Protein AF-A0AAD3R3W1-F1 (afdb_monomer_lite)

Organism: Lates japonicus (NCBI:txid270547)

pLDDT: mean 95.37, std 3.93, range [71.88, 98.06]

Secondary structure (DSSP, 8-state):
--HHHHHHHHHT-TTT-----TTTS---HHHHHHHHHHHHHHHHHHHSTT-TTPPPP-TT--

InterPro domains:
  IPR001164 Arf GTPase activating protein [PF01412] (1-57)
  IPR001164 Arf GTPase activating protein [PS50115] (1-62)
  IPR001164 Arf GTPase activating protein [SM00105] (1-62)
  IPR037278 ARFGAP/RecO-like zinc finger [SSF57863] (1-58)
  IPR038508 ArfGAP domain superfamily [G3DSA:1.10.220.150] (1-62)
  IPR051282 Arf-GAP with GTPase, ANK repeat and PH domain-containing protein [PTHR45819] (1-62)

Radius of gyration: 13.44 Å; chains: 1; bounding box: 26×29×31 Å

Foldseek 3Di:
DDPVVLVVQVVVPPVRDDDDDPPPDDDDPVNVVVCVVCPPVNVCCPPVVPQVPHDDDDPPRD

Structure (mmCIF, N/CA/C/O backbone):
data_AF-A0AAD3R3W1-F1
#
_entry.id   AF-A0AAD3R3W1-F1
#
loop_
_atom_site.group_PDB
_atom_site.id
_atom_site.type_symbol
_atom_site.label_atom_id
_atom_site.label_alt_id
_atom_site.label_comp_id
_atom_site.label_asym_id
_atom_site.label_entity_id
_atom_site.label_seq_id
_atom_site.pdbx_PDB_ins_code
_atom_site.Cartn_x
_atom_site.Cartn_y
_atom_site.Cartn_z
_atom_site.occupancy
_atom_site.B_iso_or_equiv
_atom_site.auth_seq_id
_atom_site.auth_comp_id
_atom_site.auth_asym_id
_atom_site.auth_atom_id
_atom_site.pdbx_PDB_model_num
ATOM 1 N N . MET A 1 1 ? -3.471 1.176 -2.450 1.00 94.38 1 MET A N 1
ATOM 2 C CA . MET A 1 1 ? -3.019 2.317 -1.622 1.00 94.38 1 MET A CA 1
ATOM 3 C C . MET A 1 1 ? -2.901 3.536 -2.525 1.00 94.38 1 MET A C 1
ATOM 5 O O . MET A 1 1 ? -2.402 3.370 -3.630 1.00 94.38 1 MET A O 1
ATOM 9 N N . CYS A 1 2 ? -3.392 4.708 -2.113 1.00 96.69 2 CYS A N 1
ATOM 10 C CA . CYS A 1 2 ? -3.286 5.939 -2.910 1.00 96.69 2 CYS A CA 1
ATOM 11 C C . CYS A 1 2 ? -1.890 6.579 -2.787 1.00 96.69 2 CYS A C 1
ATOM 13 O O . CYS A 1 2 ? -1.069 6.142 -1.977 1.00 96.69 2 CYS A O 1
ATOM 15 N N . ILE A 1 3 ? -1.630 7.626 -3.578 1.00 96.25 3 ILE A N 1
ATOM 16 C CA . ILE A 1 3 ? -0.350 8.352 -3.581 1.00 96.25 3 ILE A CA 1
ATOM 17 C C . ILE A 1 3 ? -0.026 8.901 -2.186 1.00 96.25 3 ILE A C 1
ATOM 19 O O . ILE A 1 3 ? 1.080 8.683 -1.694 1.00 96.25 3 ILE A O 1
ATOM 23 N N . GLU A 1 4 ? -0.994 9.526 -1.523 1.00 95.81 4 GLU A N 1
ATOM 24 C CA . GLU A 1 4 ? -0.819 10.135 -0.202 1.00 95.81 4 GLU A CA 1
ATOM 25 C C . GLU A 1 4 ? -0.453 9.112 0.880 1.00 95.81 4 GLU A C 1
ATOM 27 O O . GLU A 1 4 ? 0.625 9.199 1.473 1.00 95.81 4 GLU A O 1
ATOM 32 N N . CYS A 1 5 ? -1.267 8.065 1.065 1.00 96.94 5 CYS A N 1
ATOM 33 C CA . CYS A 1 5 ? -0.956 6.992 2.013 1.00 96.94 5 CYS A CA 1
ATOM 34 C C . CYS A 1 5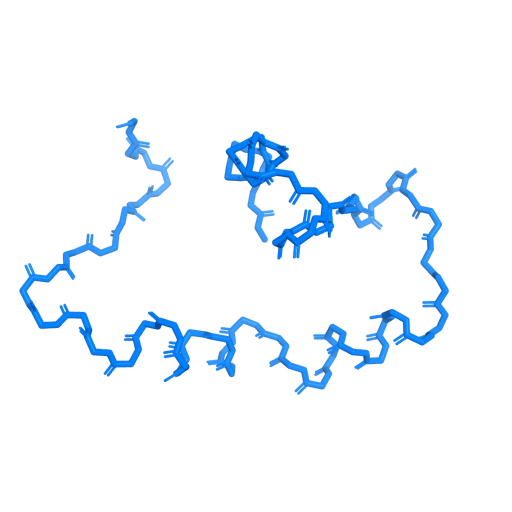 ? 0.392 6.330 1.696 1.00 96.94 5 CYS A C 1
ATOM 36 O O . CYS A 1 5 ? 1.145 5.972 2.599 1.00 96.94 5 CYS A O 1
ATOM 38 N N . SER A 1 6 ? 0.742 6.204 0.411 1.00 97.62 6 SER A N 1
ATOM 39 C CA . SER A 1 6 ? 2.039 5.661 0.015 1.00 97.62 6 SER A CA 1
ATOM 40 C C . SER A 1 6 ? 3.208 6.539 0.487 1.00 97.62 6 SER A C 1
ATOM 42 O O . SER A 1 6 ? 4.277 6.014 0.803 1.00 97.62 6 SER A O 1
ATOM 44 N N . GLY A 1 7 ? 3.029 7.862 0.558 1.00 96.94 7 GLY A N 1
ATOM 45 C CA . GLY A 1 7 ? 3.996 8.794 1.141 1.00 96.94 7 GLY A CA 1
ATOM 46 C C . GLY A 1 7 ? 4.188 8.549 2.638 1.00 96.94 7 GLY A C 1
ATOM 47 O O . GLY A 1 7 ? 5.319 8.382 3.090 1.00 96.94 7 GLY A O 1
ATOM 48 N N . ILE A 1 8 ? 3.087 8.400 3.381 1.00 97.12 8 ILE A N 1
ATOM 49 C CA . ILE A 1 8 ? 3.108 8.057 4.814 1.00 97.12 8 ILE A CA 1
ATOM 50 C C . ILE A 1 8 ? 3.859 6.735 5.040 1.00 97.12 8 ILE A C 1
ATOM 52 O O . ILE A 1 8 ? 4.770 6.669 5.863 1.00 97.12 8 ILE A O 1
ATOM 56 N N . HIS A 1 9 ? 3.560 5.699 4.251 1.00 98.06 9 HIS A N 1
ATOM 57 C CA . HIS A 1 9 ? 4.221 4.395 4.351 1.00 98.06 9 HIS A CA 1
ATOM 58 C C . HIS A 1 9 ? 5.729 4.437 4.059 1.00 98.06 9 HIS A C 1
ATOM 60 O O . HIS A 1 9 ? 6.475 3.636 4.620 1.00 98.06 9 HIS A O 1
ATOM 66 N N . ARG A 1 10 ? 6.205 5.353 3.202 1.00 98.00 10 ARG A N 1
ATOM 67 C CA . ARG A 1 10 ? 7.651 5.535 2.972 1.00 98.00 10 ARG A CA 1
ATOM 68 C C . ARG A 1 10 ? 8.355 6.076 4.215 1.00 98.00 10 ARG A C 1
ATOM 70 O O . ARG A 1 10 ? 9.460 5.626 4.508 1.00 98.00 10 ARG A O 1
ATOM 77 N N . ASN A 1 11 ? 7.699 6.959 4.969 1.00 97.88 11 ASN A N 1
ATOM 78 C CA . ASN A 1 11 ? 8.243 7.527 6.206 1.00 97.88 11 ASN A CA 1
ATOM 79 C C . ASN A 1 11 ? 8.356 6.497 7.345 1.00 97.88 11 ASN A C 1
ATOM 81 O O . ASN A 1 11 ? 9.160 6.691 8.251 1.00 97.88 11 ASN A O 1
ATOM 85 N N . LEU A 1 12 ? 7.610 5.385 7.288 1.00 98.06 12 LEU A N 1
ATOM 86 C CA . LEU A 1 12 ? 7.733 4.275 8.248 1.00 98.06 12 LEU A CA 1
ATOM 87 C C . LEU A 1 12 ? 9.039 3.478 8.079 1.00 98.06 12 LEU A C 1
ATOM 89 O O . LEU A 1 12 ? 9.511 2.840 9.017 1.00 98.06 12 LEU A O 1
ATOM 93 N N . GLY A 1 13 ? 9.631 3.501 6.882 1.00 97.94 13 GLY A N 1
ATOM 94 C CA . GLY A 1 13 ? 10.845 2.759 6.552 1.00 97.94 13 GLY A CA 1
ATOM 95 C C . GLY A 1 13 ? 10.610 1.330 6.037 1.00 97.94 13 GLY A C 1
ATOM 96 O O . GLY A 1 13 ? 9.595 0.678 6.286 1.00 97.94 13 GLY A O 1
ATOM 97 N N . THR A 1 14 ? 11.609 0.814 5.313 1.00 98.00 14 THR A N 1
ATOM 98 C CA . THR A 1 14 ? 11.530 -0.431 4.515 1.00 98.00 14 THR A CA 1
ATOM 99 C C . THR A 1 14 ? 11.491 -1.728 5.323 1.00 98.00 14 THR A C 1
ATOM 101 O O . THR A 1 14 ? 11.229 -2.794 4.758 1.00 98.00 14 THR A O 1
ATOM 104 N N . HIS A 1 15 ? 11.769 -1.644 6.623 1.00 97.44 15 HIS A N 1
ATOM 105 C CA . HIS A 1 15 ? 11.634 -2.748 7.569 1.00 97.44 15 HIS A CA 1
ATOM 106 C C . HIS A 1 15 ? 10.166 -3.008 7.941 1.00 97.44 15 HIS A C 1
ATOM 108 O O . HIS A 1 15 ? 9.841 -4.126 8.323 1.00 97.44 15 HIS A O 1
ATOM 114 N N . LEU A 1 16 ? 9.289 -2.008 7.777 1.00 97.56 16 L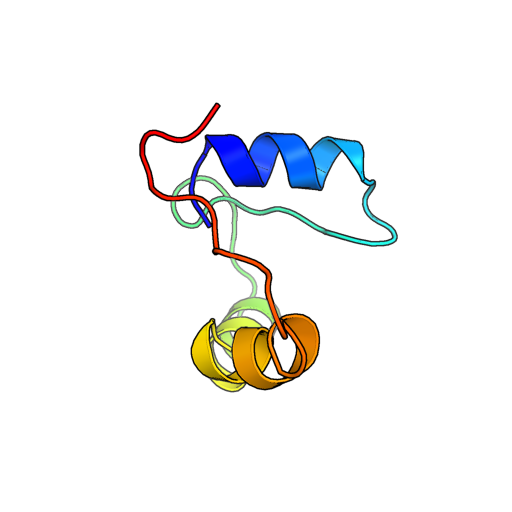EU A N 1
ATOM 115 C CA . LEU A 1 16 ? 7.846 -2.128 7.999 1.00 97.56 16 LEU A CA 1
ATOM 116 C C . LEU A 1 16 ? 7.073 -2.189 6.685 1.00 97.56 16 LEU A C 1
ATOM 118 O O . LEU A 1 16 ? 6.245 -3.073 6.490 1.00 97.56 16 LEU A O 1
ATOM 122 N N . SER A 1 17 ? 7.343 -1.258 5.769 1.00 97.69 17 SER A N 1
ATOM 123 C CA . SER A 1 17 ? 6.595 -1.143 4.520 1.00 97.69 17 SER A CA 1
ATOM 124 C C . SER A 1 17 ? 7.527 -0.880 3.347 1.00 97.69 17 SER A C 1
ATOM 126 O O . SER A 1 17 ? 8.286 0.089 3.326 1.00 97.69 17 SER A O 1
ATOM 128 N N . ARG A 1 18 ? 7.450 -1.731 2.323 1.00 96.88 18 ARG A N 1
ATOM 129 C CA . ARG A 1 18 ? 8.160 -1.543 1.052 1.00 96.88 18 ARG A CA 1
ATOM 130 C C . ARG A 1 18 ? 7.158 -1.113 -0.006 1.00 96.88 18 ARG A C 1
ATOM 132 O O . ARG A 1 18 ? 6.310 -1.899 -0.411 1.00 96.88 18 ARG A O 1
ATOM 139 N N . VAL A 1 19 ? 7.249 0.143 -0.432 1.00 97.31 19 VAL A N 1
ATOM 140 C CA . VAL A 1 19 ? 6.290 0.743 -1.365 1.00 97.31 19 VAL A CA 1
ATOM 141 C C . VAL A 1 19 ? 6.780 0.615 -2.810 1.00 97.31 19 VAL A C 1
ATOM 143 O O . VAL A 1 19 ? 7.965 0.823 -3.088 1.00 97.31 19 VAL A O 1
ATOM 146 N N . ARG A 1 20 ? 5.857 0.277 -3.717 1.00 97.06 20 ARG A N 1
ATOM 147 C CA . ARG A 1 20 ? 6.046 0.195 -5.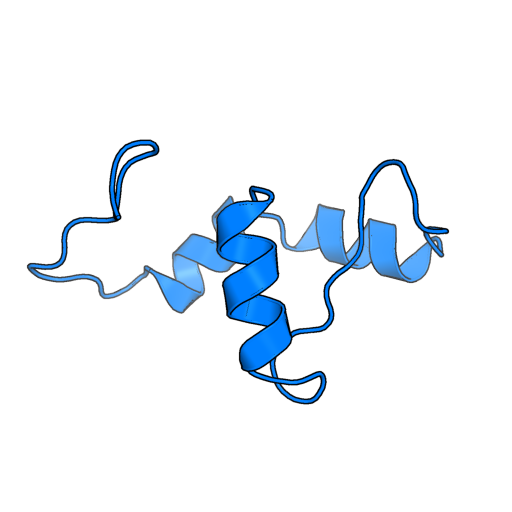172 1.00 97.06 20 ARG A CA 1
ATOM 148 C C . ARG A 1 20 ? 4.863 0.846 -5.895 1.00 97.06 20 ARG A C 1
ATOM 150 O O . ARG A 1 20 ? 3.737 0.779 -5.401 1.00 97.06 20 ARG A O 1
ATOM 157 N N . SER A 1 21 ? 5.126 1.479 -7.030 1.00 97.19 21 SER A N 1
ATOM 158 C CA . SER A 1 21 ? 4.137 1.940 -8.002 1.00 97.19 21 SER A CA 1
ATOM 159 C C . SER A 1 21 ? 3.667 0.769 -8.859 1.00 97.19 21 SER A C 1
ATOM 161 O O . SER A 1 21 ? 4.481 -0.050 -9.268 1.00 97.19 21 SER A O 1
ATOM 163 N N . LEU A 1 22 ? 2.368 0.690 -9.152 1.00 96.31 22 LEU A N 1
ATOM 164 C CA . LEU A 1 22 ? 1.839 -0.329 -10.068 1.00 96.31 22 LEU A CA 1
ATOM 165 C C . LEU A 1 22 ? 2.200 -0.042 -11.534 1.00 96.31 22 LEU A C 1
ATOM 167 O O . LEU A 1 22 ? 2.301 -0.983 -12.311 1.00 96.31 22 LEU A O 1
ATOM 171 N N . ASP A 1 23 ? 2.439 1.227 -11.881 1.00 95.81 23 ASP A N 1
ATOM 172 C CA . ASP A 1 23 ? 2.675 1.650 -13.269 1.00 95.81 23 ASP A CA 1
ATOM 173 C C . ASP A 1 23 ? 4.142 1.998 -13.561 1.00 95.81 23 ASP A C 1
ATOM 175 O O . ASP A 1 23 ? 4.574 1.941 -14.708 1.00 95.81 23 ASP A O 1
ATOM 179 N N . LEU A 1 24 ? 4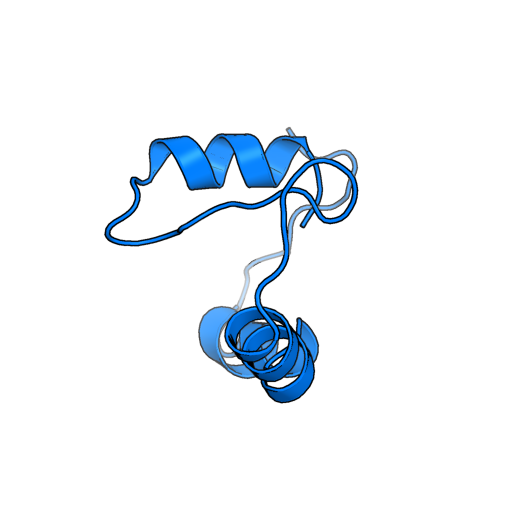.900 2.418 -12.539 1.00 98.00 24 LEU A N 1
ATOM 180 C CA . LEU A 1 24 ? 6.240 3.004 -12.721 1.00 98.00 24 LEU A CA 1
ATOM 181 C C . LEU A 1 24 ? 7.390 2.105 -12.256 1.00 98.00 24 LEU A C 1
ATOM 183 O O . LEU A 1 24 ? 8.534 2.401 -12.584 1.00 98.00 24 LEU A O 1
ATOM 187 N N . ASP A 1 25 ? 7.109 1.057 -11.478 1.00 97.44 25 ASP A N 1
ATOM 188 C CA . ASP A 1 25 ? 8.132 0.132 -10.985 1.00 97.44 25 ASP A CA 1
ATOM 189 C C . ASP A 1 25 ? 8.013 -1.228 -11.675 1.00 97.44 25 ASP A C 1
ATOM 191 O O . ASP A 1 25 ? 6.920 -1.664 -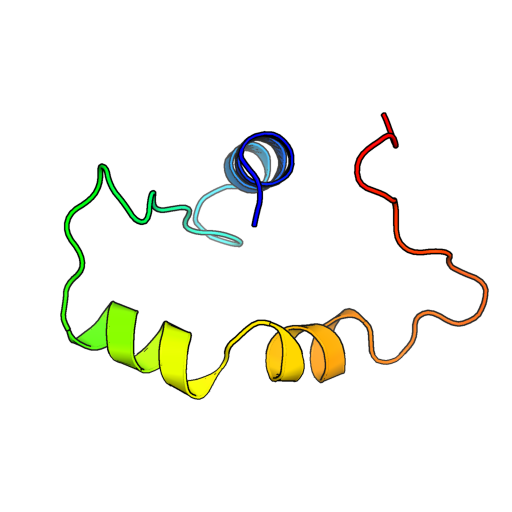12.035 1.00 97.44 25 ASP A O 1
ATOM 195 N N . ASP A 1 26 ? 9.136 -1.938 -11.777 1.00 97.00 26 ASP A N 1
ATOM 196 C CA . ASP A 1 26 ? 9.138 -3.335 -12.200 1.00 97.00 26 ASP A CA 1
ATOM 197 C C . ASP A 1 26 ? 8.475 -4.235 -11.147 1.00 97.00 26 ASP A C 1
ATOM 199 O O . ASP A 1 26 ? 8.725 -4.119 -9.939 1.00 97.00 26 ASP A O 1
ATOM 203 N N . TRP A 1 27 ? 7.680 -5.197 -11.626 1.00 96.62 27 TRP A N 1
ATOM 204 C CA . TRP A 1 27 ? 6.990 -6.184 -10.798 1.00 96.62 27 TRP A CA 1
ATOM 205 C C . TRP A 1 27 ? 7.485 -7.601 -11.083 1.00 96.62 27 TRP A C 1
ATOM 207 O O . TRP A 1 27 ? 7.006 -8.254 -12.014 1.00 96.62 27 TRP A O 1
ATOM 217 N N . PRO A 1 28 ? 8.407 -8.116 -10.251 1.00 96.69 28 PRO A N 1
ATOM 218 C CA . PRO A 1 28 ? 8.709 -9.536 -10.216 1.00 96.69 28 PRO A CA 1
ATOM 219 C C . PRO A 1 28 ? 7.441 -10.357 -9.974 1.00 96.69 28 PRO A C 1
ATOM 221 O O . PRO A 1 28 ? 6.562 -9.964 -9.192 1.00 96.69 28 PRO A O 1
ATOM 224 N N . VAL A 1 29 ? 7.367 -11.522 -10.616 1.00 97.38 29 VAL A N 1
ATOM 225 C CA . VAL A 1 29 ? 6.205 -12.417 -10.546 1.00 97.38 29 VAL A CA 1
ATOM 226 C C . VAL A 1 29 ? 5.888 -12.779 -9.095 1.00 97.38 29 VAL A C 1
ATOM 228 O O . VAL A 1 29 ? 4.727 -12.751 -8.694 1.00 97.38 29 VAL A O 1
ATOM 231 N N . GLU A 1 30 ? 6.903 -13.004 -8.269 1.00 96.75 30 GLU A N 1
ATOM 232 C CA . GLU A 1 30 ? 6.760 -13.353 -6.857 1.00 96.75 30 GLU A CA 1
ATOM 233 C C . GLU A 1 30 ? 6.024 -12.259 -6.071 1.00 96.75 30 GLU A C 1
ATOM 235 O O . GLU A 1 30 ? 5.152 -12.560 -5.257 1.00 96.75 30 GLU A O 1
ATOM 240 N N . LEU A 1 31 ? 6.313 -10.980 -6.345 1.00 95.94 31 LEU A N 1
ATOM 241 C CA . LEU A 1 31 ? 5.613 -9.867 -5.697 1.00 95.94 31 LEU A CA 1
ATOM 242 C C . LEU A 1 31 ? 4.157 -9.775 -6.163 1.00 95.94 31 LEU A C 1
ATOM 244 O O . LEU A 1 31 ? 3.268 -9.550 -5.341 1.00 95.94 31 LEU A O 1
ATOM 248 N N . SER A 1 32 ? 3.890 -10.002 -7.452 1.00 95.88 32 SER A N 1
ATOM 249 C CA . SER A 1 32 ? 2.518 -10.016 -7.981 1.00 95.88 32 SER A CA 1
ATOM 250 C C . SER A 1 32 ? 1.668 -11.142 -7.372 1.00 95.88 32 SER A C 1
ATOM 252 O O . SER A 1 32 ? 0.495 -10.937 -7.047 1.00 95.88 32 SER A O 1
ATOM 254 N N . MET A 1 33 ? 2.277 -12.308 -7.129 1.00 97.81 33 MET A N 1
ATOM 255 C CA . MET A 1 33 ? 1.630 -13.444 -6.473 1.00 97.81 33 MET A CA 1
ATOM 256 C C . MET A 1 33 ? 1.272 -13.114 -5.024 1.00 97.81 33 MET A C 1
ATOM 258 O O . MET A 1 33 ? 0.141 -13.361 -4.611 1.00 97.81 33 MET A O 1
ATOM 262 N N . VAL A 1 34 ? 2.190 -12.498 -4.269 1.00 96.69 34 VAL A N 1
ATOM 263 C CA . VAL A 1 34 ? 1.921 -12.043 -2.893 1.00 96.69 34 VAL A CA 1
ATOM 264 C C . VAL A 1 34 ? 0.770 -11.036 -2.867 1.00 96.69 34 VAL A C 1
ATOM 266 O O . VAL A 1 34 ? -0.157 -11.183 -2.069 1.00 96.69 34 VAL A O 1
ATOM 269 N N . MET A 1 35 ? 0.784 -10.045 -3.764 1.00 96.38 35 MET A N 1
ATOM 270 C CA . MET A 1 35 ? -0.277 -9.035 -3.831 1.00 96.38 35 MET A CA 1
ATOM 271 C C . MET A 1 35 ? -1.644 -9.638 -4.159 1.00 96.38 35 MET A C 1
ATOM 273 O O . MET A 1 35 ? -2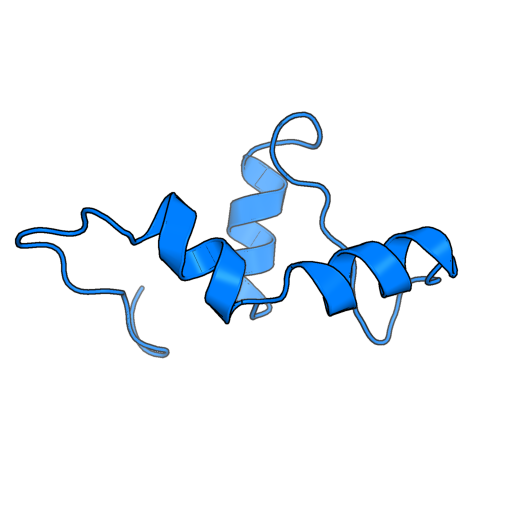.641 -9.211 -3.581 1.00 96.38 35 MET A O 1
ATOM 277 N N . THR A 1 36 ? -1.686 -10.639 -5.041 1.00 96.25 36 THR A N 1
ATOM 278 C CA . THR A 1 36 ? -2.924 -11.328 -5.434 1.00 96.25 36 THR A CA 1
ATOM 279 C C . THR A 1 36 ? -3.438 -12.261 -4.336 1.00 96.25 36 THR A C 1
ATOM 281 O O . THR A 1 36 ? -4.644 -12.354 -4.131 1.00 96.25 36 THR A O 1
ATOM 284 N N . ALA A 1 37 ? -2.540 -12.934 -3.612 1.00 97.50 37 ALA A N 1
ATOM 285 C CA . ALA A 1 37 ? -2.902 -13.853 -2.535 1.00 97.50 37 ALA A CA 1
ATOM 286 C C . ALA A 1 37 ? -3.425 -13.130 -1.282 1.00 97.50 37 ALA A C 1
ATOM 288 O O . ALA A 1 37 ? -4.330 -13.633 -0.622 1.00 97.50 37 ALA A O 1
ATOM 289 N N . ILE A 1 38 ? -2.855 -11.965 -0.952 1.00 97.38 38 ILE A N 1
ATOM 290 C CA . ILE A 1 38 ? -3.249 -11.186 0.228 1.00 97.38 38 ILE A CA 1
ATOM 291 C C . ILE A 1 38 ? -4.370 -10.207 -0.148 1.00 97.38 38 ILE A C 1
ATOM 293 O O . ILE A 1 38 ? -5.506 -10.332 0.306 1.00 97.38 38 ILE A O 1
ATOM 297 N N . GLY A 1 39 ? -4.070 -9.225 -1.000 1.00 97.44 39 GLY A N 1
ATOM 298 C CA . GLY A 1 39 ? -5.005 -8.159 -1.354 1.00 97.44 39 GLY A CA 1
ATOM 299 C C . GLY A 1 39 ? -5.498 -7.323 -0.160 1.00 97.44 39 GLY A C 1
ATOM 300 O O . GLY A 1 39 ? -5.178 -7.558 1.007 1.00 97.44 39 GLY A O 1
ATOM 301 N N . ASN A 1 40 ? -6.317 -6.310 -0.449 1.00 97.31 40 ASN A N 1
ATOM 302 C CA . ASN A 1 40 ? -6.800 -5.393 0.591 1.00 97.31 40 ASN A CA 1
ATOM 303 C C . ASN A 1 40 ? -7.795 -6.064 1.548 1.00 97.31 40 ASN A C 1
ATOM 305 O O . ASN A 1 40 ? -7.812 -5.735 2.726 1.00 97.31 40 ASN A O 1
ATOM 309 N N . ALA A 1 41 ? -8.621 -7.000 1.068 1.00 96.94 41 ALA A N 1
ATOM 310 C CA . ALA A 1 41 ? -9.634 -7.648 1.902 1.00 96.94 41 ALA A CA 1
ATOM 311 C C . ALA A 1 41 ? -9.000 -8.464 3.041 1.00 96.94 41 ALA A C 1
ATOM 313 O O . ALA A 1 41 ? -9.363 -8.274 4.201 1.00 96.94 41 ALA A O 1
ATOM 314 N N . MET A 1 42 ? -8.009 -9.312 2.731 1.00 97.88 42 MET A N 1
ATOM 315 C CA . MET A 1 42 ? -7.295 -10.075 3.759 1.00 97.88 42 MET A CA 1
ATOM 316 C C . MET A 1 42 ? -6.485 -9.151 4.668 1.00 97.88 42 MET A C 1
ATOM 318 O O . MET A 1 42 ? -6.553 -9.295 5.886 1.00 97.88 42 MET A O 1
ATOM 322 N N . ALA A 1 43 ? -5.772 -8.171 4.104 1.00 97.12 43 ALA A N 1
ATOM 323 C CA . ALA A 1 43 ? -5.005 -7.216 4.900 1.00 97.12 43 ALA A CA 1
ATOM 324 C C . ALA A 1 43 ? -5.892 -6.455 5.902 1.00 97.12 43 ALA A C 1
ATOM 326 O O . ALA A 1 43 ? -5.541 -6.374 7.077 1.00 97.12 43 ALA A O 1
ATOM 327 N N . ASN A 1 44 ? -7.064 -5.972 5.474 1.00 96.31 44 ASN A N 1
ATOM 328 C CA . ASN A 1 44 ? -8.017 -5.297 6.355 1.00 96.31 44 ASN A CA 1
ATOM 329 C C . ASN A 1 44 ? -8.573 -6.258 7.415 1.00 96.31 44 ASN A C 1
ATOM 331 O O . ASN A 1 44 ? -8.703 -5.871 8.566 1.00 96.31 44 ASN A O 1
ATOM 335 N N . SER A 1 45 ? -8.837 -7.529 7.091 1.00 96.06 45 SER A N 1
ATOM 336 C CA . SER A 1 45 ? -9.310 -8.487 8.108 1.00 96.06 45 SER A CA 1
ATOM 337 C C . SER A 1 45 ? -8.322 -8.687 9.268 1.00 96.06 45 SER A C 1
ATOM 339 O O . SER A 1 45 ? -8.739 -8.996 10.380 1.00 96.06 45 SER A O 1
ATOM 341 N N . VAL A 1 46 ? -7.023 -8.478 9.021 1.00 96.19 46 VAL A N 1
ATOM 342 C CA . VAL A 1 46 ? -5.965 -8.580 10.033 1.00 96.19 46 VAL A CA 1
ATOM 343 C C . VAL A 1 46 ? -5.742 -7.238 10.731 1.00 96.19 46 VAL A C 1
ATOM 345 O O . VAL A 1 46 ? -5.853 -7.153 11.950 1.00 96.19 46 VAL A O 1
ATOM 348 N N . TRP A 1 47 ? -5.435 -6.182 9.973 1.00 95.25 47 TRP A N 1
ATOM 349 C CA . TRP A 1 47 ? -5.026 -4.888 10.535 1.00 95.25 47 TRP A CA 1
ATOM 350 C C . TRP A 1 47 ? -6.195 -4.003 10.966 1.00 95.25 47 TRP A C 1
ATOM 352 O O . TRP A 1 47 ? -6.032 -3.147 11.829 1.00 95.25 47 TRP A O 1
ATOM 362 N N . GLU A 1 48 ? -7.372 -4.221 10.386 1.00 95.25 48 GLU A N 1
ATOM 363 C CA . GLU A 1 48 ? -8.612 -3.495 10.676 1.00 95.25 48 GLU A CA 1
ATOM 364 C C . GLU A 1 48 ? -9.651 -4.396 11.378 1.00 95.25 48 GLU A C 1
ATOM 366 O O . GLU A 1 48 ? -10.801 -4.002 11.555 1.00 95.25 48 GLU A O 1
ATOM 371 N N . GLY A 1 49 ? -9.264 -5.605 11.810 1.00 94.19 49 GLY A N 1
ATOM 372 C CA . GLY A 1 49 ? -10.174 -6.579 12.426 1.00 94.19 49 GLY A CA 1
ATOM 373 C C . GLY A 1 49 ? -10.705 -6.185 13.812 1.00 94.19 49 GLY A C 1
ATOM 374 O O . GLY A 1 49 ? -11.671 -6.778 14.281 1.00 94.19 49 GLY A O 1
ATOM 375 N N . ALA A 1 50 ? -10.096 -5.185 14.459 1.00 92.25 50 ALA A N 1
ATOM 376 C CA . ALA A 1 50 ? -10.421 -4.742 15.818 1.00 92.25 50 ALA A CA 1
ATOM 377 C C . ALA A 1 50 ? -10.502 -3.204 15.937 1.00 92.25 50 ALA A C 1
ATOM 379 O O . ALA A 1 50 ? -9.934 -2.607 16.848 1.00 92.25 50 ALA A O 1
ATOM 380 N N . LEU A 1 51 ? -11.188 -2.543 14.999 1.00 89.00 51 LEU A N 1
ATOM 381 C CA . LEU A 1 51 ? -11.339 -1.077 14.952 1.00 89.00 51 LEU A CA 1
ATOM 382 C C . LEU A 1 51 ? -12.443 -0.514 15.873 1.00 89.00 51 LEU A C 1
ATOM 384 O O . LEU A 1 51 ? -13.031 0.513 15.545 1.00 89.00 51 LEU A O 1
ATOM 388 N N . GLU A 1 52 ? -12.792 -1.157 16.990 1.00 89.75 52 GLU A N 1
ATOM 389 C CA . GLU A 1 52 ? -13.924 -0.715 17.825 1.00 89.75 52 GLU A CA 1
ATOM 390 C C . GLU A 1 52 ? -13.841 0.787 18.176 1.00 89.75 52 GLU A C 1
ATOM 392 O O . GLU A 1 52 ? -12.897 1.249 18.814 1.00 89.75 52 GLU A O 1
ATOM 397 N N . GLY A 1 53 ? -14.831 1.564 17.714 1.00 87.31 53 GLY A N 1
ATOM 398 C CA . GLY A 1 53 ? -14.906 3.016 17.922 1.00 87.31 53 GLY A CA 1
ATOM 399 C C . GLY A 1 53 ? -14.035 3.882 16.998 1.00 87.31 53 GLY A C 1
ATOM 400 O O . GLY A 1 53 ? -14.100 5.106 17.104 1.00 87.31 53 GLY A O 1
ATOM 401 N N . TYR A 1 54 ? -13.264 3.296 16.077 1.00 91.12 54 TYR A N 1
ATOM 402 C CA . TYR A 1 54 ? -12.437 4.020 15.108 1.00 91.12 54 TYR A CA 1
ATOM 403 C C . TYR A 1 54 ? -13.081 4.077 13.722 1.00 91.12 54 TYR A C 1
ATOM 405 O O . TYR A 1 54 ? -13.377 3.058 13.099 1.00 91.12 54 TYR A O 1
ATOM 413 N N . THR A 1 55 ? -13.230 5.293 13.196 1.00 91.06 55 THR A N 1
ATOM 414 C CA . THR A 1 55 ? -13.687 5.522 11.822 1.00 91.06 55 THR A CA 1
ATOM 415 C C . THR A 1 55 ? -12.491 5.578 10.883 1.00 91.06 55 THR A C 1
ATOM 417 O O . THR A 1 55 ? -11.575 6.378 11.077 1.00 91.06 55 THR A O 1
ATOM 420 N N . LYS A 1 56 ? -12.511 4.749 9.836 1.00 92.50 56 LYS A N 1
ATOM 421 C CA . LYS A 1 56 ? -11.498 4.776 8.779 1.00 92.50 56 LYS A CA 1
ATOM 422 C C . LYS A 1 56 ? -11.524 6.132 8.052 1.00 92.50 56 LYS A C 1
ATOM 424 O O . LYS A 1 56 ? -12.608 6.540 7.628 1.00 92.50 56 LYS A O 1
ATOM 429 N N . PRO A 1 57 ? -10.373 6.807 7.874 1.00 93.88 57 PRO A N 1
ATOM 430 C CA . PRO A 1 57 ? -10.301 8.041 7.099 1.00 93.88 57 PRO A CA 1
ATOM 431 C C . PRO A 1 57 ? -10.841 7.848 5.677 1.00 93.88 57 PRO A C 1
ATOM 433 O O . PRO A 1 57 ? -10.569 6.834 5.027 1.00 93.88 57 PRO A O 1
ATOM 436 N N . GLY A 1 58 ? -11.627 8.819 5.214 1.00 93.69 58 GLY A N 1
ATOM 437 C CA . GLY A 1 58 ? -12.115 8.879 3.837 1.00 93.69 58 GLY A CA 1
ATOM 438 C C . GLY A 1 58 ? -11.059 9.447 2.888 1.00 93.69 58 GLY A C 1
ATOM 439 O O . GLY A 1 58 ? -9.979 9.842 3.317 1.00 93.69 58 GLY A O 1
ATOM 440 N N . SER A 1 59 ? -11.385 9.539 1.597 1.00 93.75 59 SER A N 1
ATOM 441 C CA . SER A 1 59 ? -10.498 10.147 0.589 1.00 93.75 59 SER A CA 1
ATOM 442 C C . SER A 1 59 ? -10.165 11.613 0.861 1.00 93.75 59 SER A C 1
ATOM 444 O O . SER A 1 59 ? -9.142 12.091 0.390 1.00 93.75 59 SER A O 1
ATOM 446 N N . ASP A 1 60 ? -11.029 12.303 1.606 1.00 91.44 60 ASP A N 1
ATOM 447 C CA . ASP A 1 60 ? -10.955 13.750 1.829 1.00 91.44 60 ASP A CA 1
ATOM 448 C C . ASP A 1 60 ? -10.422 14.089 3.234 1.00 91.44 60 ASP A C 1
ATOM 450 O O . ASP A 1 60 ? -10.502 15.229 3.686 1.00 91.44 60 ASP A O 1
ATOM 454 N N . SER A 1 61 ? -9.945 13.082 3.972 1.00 88.88 61 SER A N 1
ATOM 455 C CA . SER A 1 61 ? -9.363 13.255 5.306 1.00 88.88 61 SER A CA 1
ATOM 456 C C . SER A 1 61 ? -7.903 13.702 5.200 1.00 88.88 61 SER A C 1
ATOM 458 O O . SER A 1 61 ? -7.150 13.103 4.440 1.00 88.88 61 SER A O 1
ATOM 460 N N . THR A 1 62 ? -7.517 14.722 5.974 1.00 71.88 62 THR A N 1
ATOM 461 C CA . THR A 1 62 ? -6.145 15.267 6.063 1.00 71.88 62 THR A CA 1
ATOM 462 C C . THR A 1 62 ? -5.406 14.787 7.299 1.00 71.88 62 THR A C 1
ATOM 464 O O . THR A 1 62 ? -6.058 14.792 8.371 1.00 71.88 62 THR A O 1
#

Sequence (62 aa):
MCIECSGIHRNLGTHLSRVRSLDLDDWPVELSMVMTAIGNAMANSVWEGALEGYTKPGSDST